Protein AF-A0A7K6HNC8-F1 (afdb_monomer_lite)

Radius of gyration: 17.81 Å; chains: 1; bounding box: 48×38×34 Å

Organism: NCBI:txid243059

Foldseek 3Di:
DAPDFDDDPDDRDDDDHDPVRVVVVVVVVVVPDPDDDDDDDDDDDDDDPDPVVVVVVVCCCCVVPVVDDPPPPDDDD

pLDDT: mean 74.66, std 12.72, range [43.12, 92.5]

Secondary structure (DSSP, 8-state):
--S-----TTS---PPPPHHHHHHHHHHHHHH-S----------------HHHHHHHHHHIIIIIIS----PPPPP-

Structure (mmCIF, N/CA/C/O backbone):
data_AF-A0A7K6HNC8-F1
#
_entry.id   AF-A0A7K6HNC8-F1
#
loop_
_atom_site.group_PDB
_atom_site.id
_atom_site.type_symbol
_atom_site.label_atom_id
_atom_site.label_alt_id
_atom_site.label_comp_id
_atom_site.label_asym_id
_atom_site.label_entity_id
_atom_site.label_seq_id
_atom_site.pdbx_PDB_ins_code
_atom_site.Cartn_x
_atom_site.Cartn_y
_atom_site.Cartn_z
_atom_site.occupancy
_atom_site.B_iso_or_equiv
_atom_site.auth_seq_id
_atom_site.auth_comp_id
_atom_site.auth_asym_id
_atom_site.auth_atom_id
_atom_site.pdbx_PDB_model_num
ATOM 1 N N . PHE A 1 1 ? 11.306 9.221 -4.682 1.00 50.44 1 PHE A N 1
ATOM 2 C CA . PHE A 1 1 ? 12.508 10.073 -4.712 1.00 50.44 1 PHE A CA 1
ATOM 3 C C . PHE A 1 1 ? 12.244 11.219 -5.665 1.00 50.44 1 PHE A C 1
ATOM 5 O O . PHE A 1 1 ? 12.155 10.971 -6.858 1.00 50.44 1 PHE A O 1
ATOM 12 N N . SER A 1 2 ? 12.016 12.432 -5.157 1.00 43.12 2 SER A N 1
ATOM 13 C CA . SER A 1 2 ? 11.868 13.597 -6.035 1.00 43.12 2 SER A CA 1
ATOM 14 C C . SER A 1 2 ? 13.234 14.068 -6.528 1.00 43.12 2 SER A C 1
ATOM 16 O O . SER A 1 2 ? 14.203 14.060 -5.765 1.00 43.12 2 SER A O 1
ATOM 18 N N . ALA A 1 3 ? 13.318 14.529 -7.778 1.00 55.19 3 ALA A N 1
ATOM 19 C CA . ALA A 1 3 ? 14.534 15.150 -8.308 1.00 55.19 3 ALA A CA 1
ATOM 20 C C . ALA A 1 3 ? 14.838 16.518 -7.661 1.00 55.19 3 ALA A C 1
ATOM 22 O O . ALA A 1 3 ? 15.932 17.068 -7.818 1.00 55.19 3 ALA A O 1
ATOM 23 N N . ARG A 1 4 ? 13.882 17.090 -6.918 1.00 52.59 4 ARG A N 1
ATOM 24 C CA . ARG A 1 4 ? 14.039 18.373 -6.232 1.00 52.59 4 ARG A CA 1
ATOM 25 C C . ARG A 1 4 ? 14.634 18.161 -4.843 1.00 52.59 4 ARG A C 1
ATOM 27 O O . ARG A 1 4 ? 13.995 17.604 -3.961 1.00 52.59 4 ARG A O 1
ATOM 34 N N . ARG A 1 5 ? 15.855 18.650 -4.624 1.00 54.94 5 ARG A N 1
ATOM 35 C CA . ARG A 1 5 ? 16.440 18.756 -3.279 1.00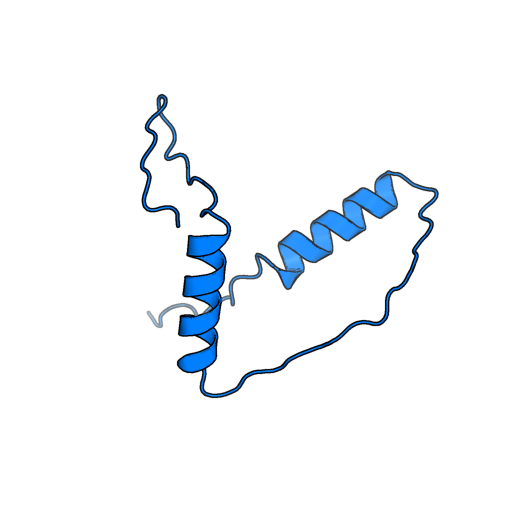 54.94 5 ARG A CA 1
ATOM 36 C C . ARG A 1 5 ? 15.957 20.059 -2.638 1.00 54.94 5 ARG A C 1
ATOM 38 O O . ARG A 1 5 ? 16.282 21.125 -3.154 1.00 54.94 5 ARG A O 1
ATOM 45 N N . SER A 1 6 ? 15.222 19.999 -1.525 1.00 54.72 6 SER A N 1
ATOM 46 C CA . SER A 1 6 ? 15.031 21.169 -0.654 1.00 54.72 6 SER A CA 1
ATOM 47 C C . SER A 1 6 ? 15.738 20.926 0.673 1.00 54.72 6 SER A C 1
ATOM 49 O O . SER A 1 6 ? 15.327 20.066 1.447 1.00 54.72 6 SER A O 1
ATOM 51 N N . ILE A 1 7 ? 16.810 21.672 0.924 1.00 55.94 7 ILE A N 1
ATOM 52 C CA . ILE A 1 7 ? 17.536 21.633 2.191 1.00 55.94 7 ILE A CA 1
ATOM 53 C C . ILE A 1 7 ? 16.915 22.713 3.076 1.00 55.94 7 ILE A C 1
ATOM 55 O O . ILE A 1 7 ? 17.099 23.897 2.810 1.00 55.94 7 ILE A O 1
ATOM 59 N N . TYR A 1 8 ? 16.176 22.307 4.104 1.00 51.09 8 TYR A N 1
ATOM 60 C CA . TYR A 1 8 ? 15.891 23.158 5.256 1.00 51.09 8 TYR A CA 1
ATOM 61 C C . TYR A 1 8 ? 16.469 22.456 6.489 1.00 51.09 8 TYR A C 1
ATOM 63 O O . TYR A 1 8 ? 16.232 21.273 6.697 1.00 51.09 8 TYR A O 1
ATOM 71 N N . GLU A 1 9 ? 17.321 23.200 7.192 1.00 53.25 9 GLU A N 1
ATOM 72 C CA . GLU A 1 9 ? 18.131 22.896 8.380 1.00 53.25 9 GLU A CA 1
ATOM 73 C C . GLU A 1 9 ? 18.026 21.488 9.018 1.00 53.25 9 GLU A C 1
ATOM 75 O O . GLU A 1 9 ? 16.987 21.048 9.503 1.00 53.25 9 GLU A O 1
ATOM 80 N N . SER A 1 10 ? 19.194 20.837 9.086 1.00 57.06 10 SER A N 1
ATOM 81 C CA . SER A 1 10 ? 19.575 19.668 9.903 1.00 57.06 10 SER A CA 1
ATOM 82 C C . SER A 1 10 ? 18.885 18.313 9.692 1.00 57.06 10 SER A C 1
ATOM 84 O O . SER A 1 10 ? 19.345 17.339 10.284 1.00 57.06 10 SER A O 1
ATOM 86 N N . HIS A 1 11 ? 17.902 18.185 8.797 1.00 50.97 11 HIS A N 1
ATOM 87 C CA . HIS A 1 11 ? 17.322 16.882 8.439 1.00 50.97 11 HIS A CA 1
ATOM 88 C C . HIS A 1 11 ? 17.258 16.704 6.916 1.00 50.97 11 HIS A C 1
ATOM 90 O O . HIS A 1 11 ? 16.856 17.614 6.193 1.00 50.97 11 HIS A O 1
ATOM 96 N N . GLU A 1 12 ? 17.659 15.535 6.407 1.00 55.25 12 GLU A N 1
ATOM 97 C CA . GLU A 1 12 ? 17.456 15.183 4.998 1.00 55.25 12 GLU A CA 1
ATOM 98 C C . GLU A 1 12 ? 15.949 15.041 4.745 1.00 55.25 12 GLU A C 1
ATOM 100 O O . GLU A 1 12 ? 15.326 14.035 5.081 1.00 55.25 12 GLU A O 1
ATOM 105 N N . LEU A 1 13 ? 15.331 16.094 4.209 1.00 56.94 13 LEU A N 1
ATOM 106 C CA . LEU A 1 13 ? 13.920 16.072 3.849 1.00 56.94 13 LEU A CA 1
ATOM 107 C C . LEU A 1 13 ? 13.761 15.321 2.524 1.00 56.94 13 LEU A C 1
ATOM 109 O O . LEU A 1 13 ? 14.078 15.841 1.452 1.00 56.94 13 LEU A O 1
ATOM 113 N N . VAL A 1 14 ? 13.243 14.094 2.592 1.00 58.97 14 VAL A N 1
ATOM 114 C CA . VAL A 1 14 ? 12.806 13.358 1.403 1.00 58.97 14 VAL A CA 1
ATOM 115 C C . VAL A 1 14 ? 11.487 13.964 0.937 1.00 58.97 14 VAL A C 1
ATOM 117 O O . VAL A 1 14 ? 10.441 13.760 1.554 1.00 58.97 14 VAL A O 1
ATOM 120 N N . LEU A 1 15 ? 11.526 14.726 -0.156 1.00 68.12 15 LEU A N 1
ATOM 121 C CA . LEU A 1 15 ? 10.300 15.213 -0.776 1.00 68.12 15 LEU A CA 1
ATOM 122 C C . LEU A 1 15 ? 9.555 14.043 -1.437 1.00 68.12 15 LEU A C 1
ATOM 124 O O . LEU A 1 15 ? 10.181 13.254 -2.166 1.00 68.12 15 LEU A O 1
ATOM 128 N N . PRO A 1 16 ? 8.228 13.926 -1.227 1.00 66.00 16 PRO A N 1
ATOM 129 C CA . PRO A 1 16 ? 7.425 13.005 -2.012 1.00 66.00 16 PRO A CA 1
ATOM 130 C C . PRO A 1 16 ? 7.578 13.377 -3.491 1.00 66.00 16 PRO A C 1
ATOM 132 O O . PRO A 1 16 ? 7.577 14.557 -3.845 1.00 66.00 16 PRO A O 1
ATOM 135 N N . GLY A 1 17 ? 7.771 12.367 -4.344 1.00 75.31 17 GLY A N 1
ATOM 136 C CA . GLY A 1 17 ? 7.855 12.580 -5.790 1.00 75.31 17 GLY A CA 1
ATOM 137 C C . GLY A 1 17 ? 6.573 13.221 -6.315 1.00 75.31 17 GLY A C 1
ATOM 138 O O . GLY A 1 17 ? 5.501 13.032 -5.730 1.00 75.31 17 GLY A O 1
ATOM 139 N N . THR A 1 18 ? 6.667 13.981 -7.406 1.00 85.06 18 THR A N 1
ATOM 140 C CA . THR A 1 18 ? 5.455 14.471 -8.073 1.00 85.06 18 THR A CA 1
ATOM 141 C C . THR A 1 18 ? 4.643 13.296 -8.612 1.00 85.06 18 THR A C 1
ATOM 143 O O . THR A 1 18 ? 5.144 12.178 -8.752 1.00 85.06 18 THR A O 1
ATOM 146 N N . ARG A 1 19 ? 3.367 13.536 -8.923 1.00 80.88 19 ARG A N 1
ATOM 147 C CA . ARG A 1 19 ? 2.500 12.499 -9.491 1.00 80.88 19 ARG A CA 1
ATOM 148 C C . ARG A 1 19 ? 3.112 11.896 -10.759 1.00 80.88 19 ARG A C 1
ATOM 150 O O . ARG A 1 19 ? 3.099 10.683 -10.915 1.00 80.88 19 ARG A O 1
ATOM 157 N N . GLU A 1 20 ? 3.688 12.736 -11.609 1.00 86.69 20 GLU A N 1
ATOM 158 C CA . GLU A 1 20 ? 4.332 12.338 -12.859 1.00 86.69 20 GLU A CA 1
ATOM 159 C C . GLU A 1 20 ? 5.590 11.494 -12.599 1.00 86.69 20 GLU A C 1
ATOM 161 O O . GLU A 1 20 ? 5.777 10.463 -13.240 1.00 86.69 20 GLU A O 1
ATOM 166 N N . GLU A 1 21 ? 6.425 11.887 -11.626 1.00 83.94 21 GLU A N 1
ATOM 167 C CA . GLU A 1 21 ? 7.611 11.116 -11.216 1.00 83.94 21 GLU A CA 1
ATOM 168 C C . GLU A 1 21 ? 7.219 9.730 -10.672 1.00 83.94 21 GLU A C 1
ATOM 170 O O . GLU A 1 21 ? 7.873 8.730 -10.969 1.00 83.94 21 GLU A O 1
ATOM 175 N N . LEU A 1 22 ? 6.136 9.655 -9.892 1.00 84.19 22 LEU A 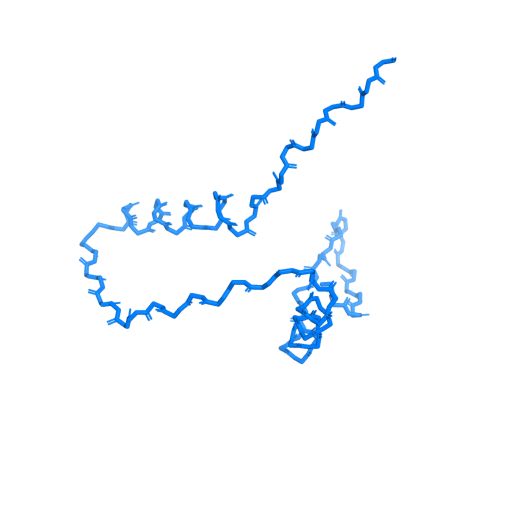N 1
ATOM 176 C CA . LEU A 1 22 ? 5.627 8.399 -9.339 1.00 84.19 22 LEU A CA 1
ATOM 177 C C . LEU A 1 22 ? 5.020 7.497 -10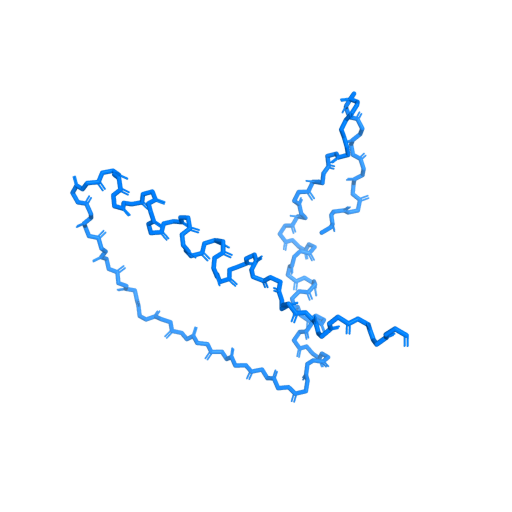.420 1.00 84.19 22 LEU A C 1
ATOM 179 O O . LEU A 1 22 ? 5.276 6.296 -10.415 1.00 84.19 22 LEU A O 1
ATOM 183 N N . GLU A 1 23 ? 4.244 8.052 -11.354 1.00 85.12 23 GLU A N 1
ATOM 184 C CA . GLU A 1 23 ? 3.660 7.294 -12.468 1.00 85.12 23 GLU A CA 1
ATOM 185 C C . GLU A 1 23 ? 4.750 6.709 -13.382 1.00 85.12 23 GLU A C 1
ATOM 187 O O . GLU A 1 23 ? 4.675 5.532 -13.742 1.00 85.12 23 GLU A O 1
ATOM 192 N N . ALA A 1 24 ? 5.796 7.486 -13.689 1.00 87.25 24 ALA A N 1
ATOM 193 C CA . ALA A 1 24 ? 6.948 7.012 -14.457 1.00 87.25 24 ALA A CA 1
ATOM 194 C C . ALA A 1 24 ? 7.680 5.867 -13.738 1.00 87.25 24 ALA A C 1
ATOM 196 O O . ALA A 1 24 ? 7.895 4.803 -14.320 1.00 87.25 24 ALA A O 1
ATOM 197 N N . PHE A 1 25 ? 7.976 6.046 -12.446 1.00 84.44 25 PHE A N 1
ATOM 198 C CA . PHE A 1 25 ? 8.619 5.020 -11.625 1.00 84.44 25 PHE A CA 1
ATOM 199 C C . PHE A 1 25 ? 7.811 3.717 -11.574 1.00 84.44 25 PHE A C 1
ATOM 201 O O . PHE A 1 25 ? 8.373 2.628 -11.707 1.00 84.44 25 PHE A O 1
ATOM 208 N N . VAL A 1 26 ? 6.489 3.809 -11.402 1.00 83.44 26 VAL A N 1
ATOM 209 C CA . VAL A 1 26 ? 5.606 2.635 -11.391 1.00 83.44 26 VAL A CA 1
ATOM 210 C C . VAL A 1 26 ? 5.635 1.929 -12.746 1.00 83.44 26 VAL A C 1
ATOM 212 O O . VAL A 1 26 ? 5.754 0.706 -12.782 1.00 83.44 26 VAL A O 1
ATOM 215 N N . GLY A 1 27 ? 5.575 2.672 -13.854 1.00 87.38 27 GLY A N 1
ATOM 216 C CA . GLY A 1 27 ? 5.640 2.101 -15.201 1.00 87.38 27 GLY A CA 1
ATOM 217 C C . GLY A 1 27 ? 6.934 1.321 -15.457 1.00 87.38 27 GLY A C 1
ATOM 218 O O . GLY A 1 27 ? 6.885 0.177 -15.910 1.00 87.38 27 GLY A O 1
ATOM 219 N N . GLU A 1 28 ? 8.082 1.902 -15.108 1.00 87.19 28 GLU A N 1
ATOM 220 C CA . GLU A 1 28 ? 9.395 1.253 -15.232 1.00 87.19 28 GLU A CA 1
ATOM 221 C C . GLU A 1 28 ? 9.530 0.025 -14.317 1.00 87.19 28 GLU A C 1
ATOM 223 O O . GLU A 1 28 ? 10.018 -1.030 -14.737 1.00 87.19 28 GLU A O 1
ATOM 228 N N . SER A 1 29 ? 9.049 0.130 -13.076 1.00 82.38 29 SER A N 1
ATOM 229 C CA . SER A 1 29 ? 9.100 -0.960 -12.094 1.00 82.38 29 SER A CA 1
ATOM 230 C C . SER A 1 29 ? 8.243 -2.153 -12.519 1.00 82.38 29 SER A C 1
ATOM 232 O O . SER A 1 29 ? 8.676 -3.297 -12.424 1.00 82.38 29 SER A O 1
ATOM 234 N N . LEU A 1 30 ? 7.039 -1.904 -13.040 1.00 84.31 30 LEU A N 1
ATOM 235 C CA . LEU A 1 30 ? 6.160 -2.961 -13.547 1.00 84.31 30 LEU A CA 1
ATOM 236 C C . LEU A 1 30 ? 6.696 -3.583 -14.840 1.00 84.31 30 LEU A C 1
ATOM 238 O O . LEU A 1 30 ? 6.612 -4.796 -15.011 1.00 84.31 30 LEU A O 1
ATOM 242 N N . GLY A 1 31 ? 7.270 -2.776 -15.738 1.00 84.44 31 GLY A N 1
ATOM 243 C CA . GLY A 1 31 ? 7.842 -3.262 -16.997 1.00 84.44 31 GLY A CA 1
ATOM 244 C C . GLY A 1 31 ? 9.093 -4.128 -16.819 1.00 84.44 31 GLY A C 1
ATOM 245 O O . GLY A 1 31 ? 9.383 -4.965 -17.671 1.00 84.44 31 GLY A O 1
ATOM 246 N N . SER A 1 32 ? 9.821 -3.946 -15.715 1.00 84.50 32 SER A N 1
ATOM 247 C CA . SER A 1 32 ? 11.018 -4.725 -15.374 1.00 84.50 32 SER A CA 1
ATOM 248 C C . SER A 1 32 ? 10.740 -5.916 -14.447 1.00 84.50 32 SER A C 1
ATOM 250 O O . SER A 1 32 ? 11.613 -6.768 -14.268 1.00 84.50 32 SER A O 1
ATOM 252 N N . ALA A 1 33 ? 9.536 -6.014 -13.875 1.00 83.25 33 ALA A N 1
ATOM 253 C CA . ALA A 1 33 ? 9.187 -7.077 -12.945 1.00 83.25 33 ALA A CA 1
ATOM 254 C C . ALA A 1 33 ? 8.952 -8.415 -13.677 1.00 83.25 33 ALA A C 1
ATOM 256 O O . ALA A 1 33 ? 8.170 -8.471 -14.628 1.00 83.25 33 ALA A O 1
ATOM 257 N N . PRO A 1 34 ? 9.546 -9.533 -13.211 1.00 85.44 34 PRO A N 1
ATOM 258 C CA . PRO A 1 34 ? 9.323 -10.850 -13.816 1.00 85.44 34 PRO A CA 1
ATOM 259 C C . PRO A 1 34 ? 7.875 -11.334 -13.657 1.00 85.44 34 PRO A C 1
ATOM 261 O O . PRO A 1 34 ? 7.391 -12.122 -14.466 1.00 85.44 34 PRO A O 1
ATOM 264 N N . TRP A 1 35 ? 7.180 -10.854 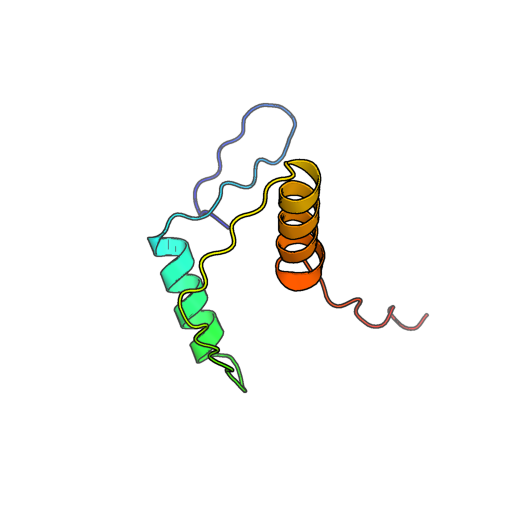-12.622 1.00 85.31 35 TRP A N 1
ATOM 265 C CA . TRP A 1 35 ? 5.781 -11.154 -12.345 1.0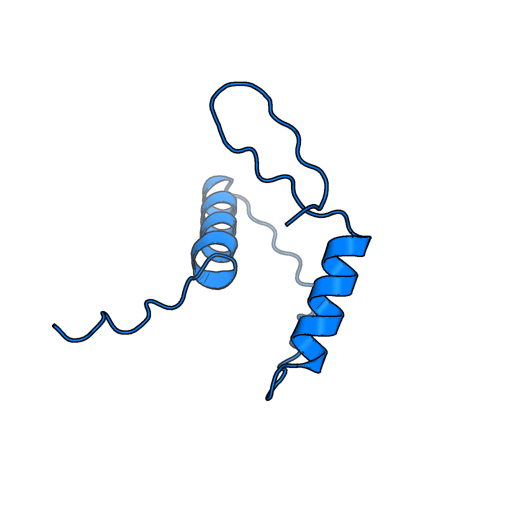0 85.31 35 TRP A CA 1
ATOM 266 C C . TRP A 1 35 ? 5.095 -9.908 -11.801 1.00 85.31 35 TRP A C 1
ATOM 268 O O . TRP A 1 35 ? 5.642 -9.223 -10.940 1.00 85.31 35 TRP A O 1
ATOM 278 N N . THR A 1 36 ? 3.878 -9.644 -12.271 1.00 82.31 36 THR A N 1
ATOM 279 C CA . THR A 1 36 ? 3.041 -8.544 -11.784 1.00 82.31 36 THR A CA 1
ATOM 280 C C . THR A 1 36 ? 1.687 -9.094 -11.354 1.00 82.31 36 THR A C 1
ATOM 282 O O . THR A 1 36 ? 1.043 -9.822 -12.108 1.00 82.31 36 THR A O 1
ATOM 285 N N . LEU A 1 37 ? 1.245 -8.727 -10.149 1.00 82.75 37 LEU A N 1
ATOM 286 C CA . LEU A 1 37 ? -0.086 -9.036 -9.633 1.00 82.75 37 LEU A CA 1
ATOM 287 C C . LEU A 1 37 ? -0.900 -7.743 -9.528 1.00 82.75 37 LEU A C 1
ATOM 289 O O . LEU A 1 37 ? -0.572 -6.862 -8.737 1.00 82.75 37 LEU A O 1
ATOM 293 N N . GLN A 1 38 ? -1.983 -7.647 -10.297 1.00 83.06 38 GLN A N 1
ATOM 294 C CA . GLN A 1 38 ? -2.929 -6.537 -10.209 1.00 83.06 38 GLN A CA 1
ATOM 295 C C . GLN A 1 38 ? -4.164 -6.978 -9.416 1.00 83.06 38 GLN A C 1
ATOM 297 O O . GLN A 1 38 ? -4.906 -7.858 -9.849 1.00 83.06 38 GLN A O 1
ATOM 302 N N . VAL A 1 39 ? -4.397 -6.359 -8.257 1.00 79.50 39 VAL A N 1
ATOM 303 C CA . VAL A 1 39 ? -5.583 -6.611 -7.424 1.00 79.50 39 VAL A CA 1
ATOM 304 C C . VAL A 1 39 ? -6.520 -5.415 -7.527 1.00 79.50 39 VAL A C 1
ATOM 306 O O . VAL A 1 39 ? -6.181 -4.311 -7.108 1.00 79.50 39 VAL A O 1
ATOM 309 N N . THR A 1 40 ? -7.719 -5.623 -8.066 1.00 80.12 40 THR A N 1
ATOM 310 C CA . THR A 1 40 ? -8.780 -4.611 -8.048 1.00 80.12 40 THR A CA 1
ATOM 311 C C . THR A 1 4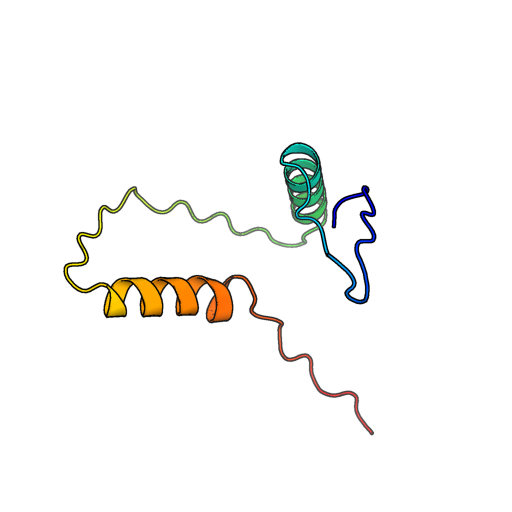0 ? -9.729 -4.912 -6.899 1.00 80.12 40 THR A C 1
ATOM 313 O O . THR A 1 40 ? -10.471 -5.891 -6.935 1.00 80.12 40 THR A O 1
ATOM 316 N N . LEU A 1 41 ? -9.708 -4.074 -5.865 1.00 73.88 41 LEU A N 1
ATOM 317 C CA . LEU A 1 41 ? -10.651 -4.188 -4.758 1.00 73.88 41 LEU A CA 1
ATOM 318 C C . LEU A 1 41 ? -11.973 -3.502 -5.136 1.00 73.88 41 LEU A C 1
ATOM 320 O O . LEU A 1 41 ? -11.949 -2.378 -5.650 1.00 73.88 41 LEU A O 1
ATOM 324 N N . PRO A 1 42 ? -13.137 -4.129 -4.889 1.00 80.56 42 PRO A N 1
ATOM 325 C CA . PRO A 1 42 ? -14.415 -3.450 -5.048 1.00 80.56 42 PRO A CA 1
ATOM 326 C C . PRO A 1 42 ? -14.480 -2.247 -4.097 1.00 80.56 42 PRO A C 1
ATOM 328 O O . PRO A 1 42 ? -13.927 -2.288 -2.996 1.00 80.56 42 PRO A O 1
ATOM 331 N N . ARG A 1 43 ? -15.172 -1.171 -4.502 1.00 77.00 43 ARG A N 1
ATOM 332 C CA . ARG A 1 43 ? -15.410 -0.010 -3.627 1.00 77.00 43 ARG A CA 1
ATOM 333 C C . ARG A 1 43 ? -16.191 -0.460 -2.392 1.00 77.00 43 ARG A C 1
ATOM 335 O O . ARG A 1 43 ? -17.410 -0.603 -2.439 1.00 77.00 43 ARG A O 1
ATOM 342 N N . ALA A 1 44 ? -15.479 -0.663 -1.291 1.00 76.25 44 ALA A N 1
ATOM 343 C CA . ALA A 1 44 ? -16.054 -0.940 0.012 1.00 76.25 44 ALA A CA 1
ATOM 344 C C . ALA A 1 44 ? -16.178 0.372 0.795 1.00 76.25 44 ALA A C 1
ATOM 346 O O . ALA A 1 44 ? -15.225 1.143 0.884 1.00 76.25 44 ALA A O 1
ATOM 347 N N . HIS A 1 45 ? -17.356 0.623 1.364 1.00 77.50 45 HIS A N 1
ATOM 348 C CA . HIS A 1 45 ? -17.557 1.720 2.306 1.00 77.50 45 HIS A CA 1
ATOM 349 C C . HIS A 1 45 ? -17.529 1.131 3.717 1.00 77.50 45 HIS A C 1
ATOM 351 O O . HIS A 1 45 ? -18.376 0.312 4.067 1.00 77.50 45 HIS A O 1
ATOM 357 N N . LEU A 1 46 ? -16.531 1.523 4.507 1.00 73.75 46 LEU A N 1
ATOM 358 C CA . LEU A 1 46 ? -16.386 1.143 5.910 1.00 73.75 46 LEU A CA 1
ATOM 359 C C . LEU A 1 46 ? -16.760 2.342 6.781 1.00 73.75 46 LEU A C 1
ATOM 361 O O . LEU A 1 46 ? -16.075 3.362 6.769 1.00 73.75 46 LEU A O 1
ATOM 365 N N . SER A 1 47 ? -17.842 2.218 7.547 1.00 79.75 47 SER A N 1
ATOM 366 C CA . SER A 1 47 ? -18.202 3.192 8.579 1.00 79.75 47 SER A CA 1
ATOM 367 C C . SER A 1 47 ? -17.559 2.772 9.894 1.00 79.75 47 SER A C 1
ATOM 369 O O . SER A 1 47 ? -18.038 1.864 10.569 1.00 79.75 47 SER A O 1
ATOM 371 N N . LEU A 1 48 ? -16.447 3.413 10.244 1.00 80.19 48 LEU A N 1
ATOM 372 C CA . LEU A 1 48 ? -15.762 3.181 11.512 1.00 80.19 48 LEU A CA 1
ATOM 373 C C . LEU A 1 48 ? -16.252 4.210 12.532 1.00 80.19 48 LEU A C 1
ATOM 375 O O . LEU A 1 48 ? -16.078 5.409 12.341 1.00 80.19 48 LEU A O 1
ATOM 379 N N . SER A 1 49 ? -16.873 3.741 13.613 1.00 81.31 49 SER A N 1
ATOM 380 C CA . SER A 1 49 ? -17.403 4.611 14.673 1.00 81.31 49 SER A CA 1
ATOM 381 C C . SER A 1 49 ? -16.344 5.036 15.698 1.00 81.31 49 SER A C 1
ATOM 383 O O . SER A 1 49 ? -16.578 5.973 16.452 1.00 81.31 49 SER A O 1
ATOM 385 N N . SER A 1 50 ? -15.195 4.351 15.738 1.00 86.38 50 SER A N 1
ATOM 386 C CA . SER A 1 50 ? -14.091 4.623 16.668 1.00 86.38 50 SER A CA 1
ATOM 387 C C . SER A 1 50 ? -12.895 5.230 15.921 1.00 86.38 50 SER A C 1
ATOM 389 O O . SER A 1 50 ? -12.363 4.590 15.002 1.00 86.38 50 SER A O 1
ATOM 391 N N . PRO A 1 51 ? -12.437 6.429 16.324 1.00 85.62 51 PRO A N 1
ATOM 392 C CA . PRO A 1 51 ? -11.206 7.032 15.815 1.00 85.62 51 PRO A CA 1
ATOM 393 C C . PRO A 1 51 ? -9.974 6.138 16.020 1.00 85.62 51 PRO A C 1
ATOM 395 O O . PRO A 1 51 ? -9.103 6.062 15.155 1.00 85.62 51 PRO A O 1
ATOM 398 N N . GLU A 1 52 ? -9.920 5.406 17.133 1.00 92.50 52 GLU A N 1
ATOM 399 C CA . GLU A 1 52 ? -8.809 4.519 17.488 1.00 92.50 52 GLU A CA 1
ATOM 400 C C . GLU A 1 52 ? -8.716 3.334 16.523 1.00 92.50 52 GLU A C 1
ATOM 402 O O . GLU A 1 52 ? -7.621 2.919 16.136 1.00 92.50 52 GLU A O 1
ATOM 407 N N . LEU A 1 53 ? -9.865 2.792 16.105 1.00 87.44 53 LEU A N 1
ATOM 408 C CA . LEU A 1 53 ? -9.914 1.722 15.114 1.00 87.44 53 LEU A CA 1
ATOM 409 C C . LEU A 1 53 ? -9.418 2.213 13.752 1.00 87.44 53 LEU A C 1
ATOM 411 O O . LEU A 1 53 ? -8.619 1.521 13.124 1.00 87.44 53 LEU A O 1
ATOM 415 N N . LEU A 1 54 ? -9.837 3.409 13.325 1.00 89.06 54 LEU A N 1
ATOM 416 C CA . LEU A 1 54 ? -9.358 4.019 12.083 1.00 89.06 54 LEU A CA 1
ATOM 417 C C . LEU A 1 54 ? -7.837 4.210 12.115 1.00 89.06 54 LEU A C 1
ATOM 419 O O . LEU A 1 54 ? -7.151 3.813 11.175 1.00 89.06 54 LEU A O 1
ATOM 423 N N . GLN A 1 55 ? -7.305 4.754 13.211 1.00 88.56 55 GLN A N 1
ATOM 424 C CA . GLN A 1 55 ? -5.869 4.972 13.370 1.00 88.56 55 GLN A CA 1
ATOM 425 C C . GLN A 1 55 ? -5.084 3.657 13.320 1.00 88.56 55 GLN A C 1
ATOM 427 O O . GLN A 1 55 ? -4.076 3.559 12.620 1.00 88.56 55 GLN A O 1
ATOM 432 N N . ARG A 1 56 ? -5.552 2.619 14.023 1.00 90.50 56 ARG A N 1
ATOM 433 C CA . ARG A 1 56 ? -4.917 1.294 13.986 1.00 90.50 56 ARG A CA 1
ATOM 434 C C . ARG A 1 56 ? -4.950 0.694 12.587 1.00 90.50 56 ARG A C 1
ATOM 436 O O . ARG A 1 56 ? -3.935 0.167 12.144 1.00 90.50 56 ARG A O 1
ATOM 443 N N . LEU A 1 57 ? -6.085 0.781 11.893 1.00 87.38 57 LEU A N 1
ATOM 444 C CA . LEU A 1 57 ? -6.222 0.246 10.539 1.00 87.38 57 LEU A CA 1
ATOM 445 C C . LEU A 1 57 ? -5.263 0.951 9.573 1.00 87.38 57 LEU A C 1
ATOM 447 O O . LEU A 1 57 ? -4.534 0.291 8.837 1.00 87.38 57 LEU A O 1
ATOM 451 N N . TYR A 1 58 ? -5.221 2.284 9.633 1.00 86.19 58 TYR A N 1
ATOM 452 C CA . TYR A 1 58 ? -4.314 3.105 8.839 1.00 86.19 58 TYR A CA 1
ATOM 453 C C . TYR A 1 58 ? -2.849 2.741 9.099 1.00 86.19 58 TYR A C 1
ATOM 455 O O . TYR A 1 58 ? -2.091 2.525 8.155 1.00 86.19 58 TYR A O 1
ATOM 463 N N . ASN A 1 59 ? -2.456 2.620 10.369 1.00 87.69 59 ASN A N 1
ATOM 464 C CA . ASN A 1 59 ? -1.085 2.277 10.735 1.00 87.69 59 ASN A CA 1
ATOM 465 C C . ASN A 1 59 ? -0.698 0.879 10.254 1.00 87.69 59 ASN A C 1
ATOM 467 O O . ASN A 1 59 ? 0.405 0.711 9.755 1.00 87.69 59 ASN A O 1
ATOM 471 N N . ARG A 1 60 ? -1.592 -0.111 10.355 1.00 87.75 60 ARG A N 1
ATOM 472 C CA . ARG A 1 60 ? -1.308 -1.467 9.863 1.00 87.75 60 ARG A CA 1
ATOM 473 C C . ARG A 1 60 ? -1.171 -1.517 8.350 1.00 87.75 60 ARG A C 1
ATOM 475 O O . ARG A 1 60 ? -0.242 -2.131 7.855 1.00 87.75 60 ARG A O 1
ATOM 482 N N . ILE A 1 61 ? -2.053 -0.848 7.608 1.00 84.31 61 ILE A N 1
ATOM 483 C CA . ILE A 1 61 ? -1.940 -0.805 6.144 1.00 84.31 61 ILE A CA 1
ATOM 484 C C . ILE A 1 61 ? -0.619 -0.145 5.736 1.00 84.31 61 ILE A C 1
ATOM 486 O O . ILE A 1 61 ? 0.103 -0.685 4.906 1.00 84.31 61 ILE A O 1
ATOM 490 N N . ASN A 1 62 ? -0.270 0.994 6.334 1.00 82.69 62 ASN A N 1
ATOM 491 C CA . ASN A 1 62 ? 0.965 1.678 5.964 1.00 82.69 62 ASN A CA 1
ATOM 492 C C . ASN A 1 62 ? 2.210 0.912 6.414 1.00 82.69 62 ASN A C 1
ATOM 494 O O . ASN A 1 62 ? 3.086 0.671 5.598 1.00 82.69 62 ASN A O 1
ATOM 498 N N . ASN A 1 63 ? 2.288 0.494 7.674 1.00 84.31 63 ASN A N 1
ATOM 499 C CA . ASN A 1 63 ? 3.514 -0.083 8.224 1.00 84.31 63 ASN A CA 1
ATOM 500 C C . ASN A 1 63 ? 3.695 -1.561 7.857 1.00 84.31 63 ASN A C 1
ATOM 502 O O . ASN A 1 63 ? 4.811 -1.967 7.554 1.00 84.31 63 ASN A O 1
ATOM 506 N N . ASP A 1 64 ? 2.618 -2.354 7.862 1.00 81.38 64 ASP A N 1
ATOM 507 C CA . ASP A 1 64 ? 2.709 -3.804 7.641 1.00 81.38 64 ASP A CA 1
ATOM 508 C C . ASP A 1 64 ? 2.662 -4.170 6.147 1.00 81.38 64 ASP A C 1
ATOM 510 O O . ASP A 1 64 ? 3.087 -5.263 5.787 1.00 81.38 64 ASP A O 1
ATOM 514 N N . LEU A 1 65 ? 2.106 -3.309 5.278 1.00 72.56 65 LEU A N 1
ATOM 515 C CA . LEU A 1 65 ? 1.979 -3.595 3.840 1.00 72.56 65 LEU A CA 1
ATOM 516 C C . LEU A 1 65 ? 2.794 -2.636 2.972 1.00 72.56 65 LEU A C 1
ATOM 518 O O . LEU A 1 65 ? 3.534 -3.089 2.106 1.00 72.56 65 LEU A O 1
ATOM 522 N N . LEU A 1 66 ? 2.639 -1.321 3.160 1.00 71.62 66 LEU A N 1
ATOM 523 C CA . LEU A 1 66 ? 3.218 -0.328 2.241 1.00 71.62 66 LEU A CA 1
ATOM 524 C C . LEU A 1 66 ? 4.679 0.022 2.550 1.00 71.62 66 LEU A C 1
ATOM 526 O O . LEU A 1 66 ? 5.423 0.374 1.640 1.00 71.62 66 LEU A O 1
ATOM 530 N N . LEU A 1 67 ? 5.080 -0.065 3.816 1.00 74.19 67 LEU A N 1
ATOM 531 C CA . LEU A 1 67 ? 6.436 0.197 4.310 1.00 74.19 67 LEU A CA 1
ATOM 532 C C . LEU A 1 67 ? 7.128 -1.086 4.781 1.00 74.19 67 LEU A C 1
ATOM 534 O O . LEU A 1 67 ? 8.150 -1.024 5.462 1.00 74.19 67 LEU A O 1
ATOM 538 N N . TRP A 1 68 ? 6.557 -2.244 4.447 1.00 68.25 68 TRP A N 1
ATOM 539 C CA . TRP A 1 68 ? 7.168 -3.522 4.755 1.00 68.25 68 TRP A CA 1
ATOM 540 C C . TRP A 1 68 ? 8.429 -3.698 3.913 1.00 68.25 68 TRP A C 1
ATOM 542 O O . TRP A 1 68 ? 8.360 -3.933 2.708 1.00 68.25 68 TRP A O 1
ATOM 552 N N . ASP A 1 69 ? 9.580 -3.570 4.564 1.00 64.88 69 ASP A N 1
ATOM 553 C CA . ASP A 1 69 ? 10.857 -3.971 3.994 1.00 64.88 69 ASP A CA 1
ATOM 554 C C . ASP A 1 69 ? 11.015 -5.480 4.234 1.00 64.88 69 ASP A C 1
ATOM 556 O O . ASP A 1 69 ? 10.887 -5.924 5.387 1.00 64.88 69 ASP A O 1
ATOM 560 N N . PRO A 1 70 ? 11.230 -6.313 3.198 1.00 61.72 70 PRO A N 1
ATOM 561 C CA . PRO A 1 70 ? 11.575 -7.704 3.424 1.00 61.72 70 PRO A CA 1
ATOM 562 C C . PRO A 1 70 ? 12.797 -7.745 4.339 1.00 61.72 70 PRO A C 1
ATOM 564 O O . PRO A 1 70 ? 13.850 -7.213 3.998 1.00 61.72 70 PRO A O 1
ATOM 567 N N . ALA A 1 71 ? 12.666 -8.389 5.501 1.00 62.00 71 ALA A N 1
ATOM 568 C CA . ALA A 1 71 ? 13.810 -8.712 6.341 1.00 62.00 71 ALA A CA 1
ATOM 569 C C . ALA A 1 71 ? 14.707 -9.665 5.539 1.00 62.00 71 ALA A C 1
ATOM 571 O O . ALA A 1 71 ? 14.520 -10.883 5.558 1.00 62.00 71 ALA A O 1
ATOM 572 N N . GLY A 1 72 ? 15.606 -9.091 4.737 1.00 62.78 72 GLY A N 1
ATOM 573 C CA . GLY A 1 72 ? 16.554 -9.834 3.930 1.00 62.78 72 GLY A CA 1
ATOM 574 C C . GLY A 1 72 ? 17.362 -10.756 4.840 1.00 62.78 72 GLY A C 1
ATOM 575 O O . GLY A 1 72 ? 17.596 -10.405 6.002 1.00 62.78 72 GLY A O 1
ATOM 576 N N . PRO A 1 73 ? 17.763 -11.946 4.360 1.00 59.50 73 PRO A N 1
ATOM 577 C CA . PRO A 1 73 ? 18.615 -12.820 5.151 1.00 59.50 73 PRO A CA 1
ATOM 578 C C . PRO A 1 73 ? 19.834 -12.014 5.605 1.00 59.50 73 PRO A C 1
ATOM 580 O O . PRO A 1 73 ? 20.475 -11.351 4.786 1.00 59.50 73 PRO A O 1
ATOM 583 N N . ALA A 1 74 ? 20.110 -12.029 6.912 1.00 61.88 74 ALA A N 1
ATOM 584 C CA . ALA A 1 74 ? 21.309 -11.401 7.445 1.00 61.88 74 ALA A CA 1
ATOM 585 C C . ALA A 1 74 ? 22.527 -11.923 6.656 1.00 61.88 74 ALA A C 1
ATOM 587 O O . ALA A 1 74 ? 22.546 -13.115 6.317 1.00 61.88 74 ALA A O 1
ATOM 588 N N . PRO A 1 75 ? 23.511 -11.067 6.323 1.00 62.25 75 PRO A N 1
ATOM 589 C CA . PRO A 1 75 ? 24.715 -11.527 5.647 1.00 62.25 75 PRO A CA 1
ATOM 590 C C . PRO A 1 75 ? 25.340 -12.675 6.456 1.00 62.25 75 PRO A C 1
ATOM 592 O O . PRO A 1 75 ? 25.384 -12.569 7.684 1.00 62.25 75 PRO A O 1
ATOM 595 N N . PRO A 1 76 ? 25.788 -13.769 5.816 1.00 68.44 76 PRO A N 1
ATOM 596 C CA . PRO A 1 76 ? 26.580 -14.770 6.519 1.00 68.44 76 PRO A CA 1
ATOM 597 C C . PRO A 1 76 ? 27.877 -14.119 7.034 1.00 68.44 76 PRO A C 1
ATOM 599 O O . PRO A 1 76 ? 28.473 -13.316 6.312 1.00 68.44 76 PRO A O 1
ATOM 602 N N . GLU A 1 77 ? 28.256 -14.436 8.279 1.00 63.72 77 GLU A N 1
ATOM 603 C CA . GLU A 1 77 ? 29.526 -14.020 8.910 1.00 63.72 77 GLU A CA 1
ATOM 604 C C . GLU A 1 77 ? 30.762 -14.486 8.127 1.00 63.72 77 GLU A C 1
ATOM 606 O O . GLU A 1 77 ? 30.739 -15.617 7.581 1.00 63.72 77 GLU A O 1
#

Sequence (77 aa):
FSARRSIYESHELVLPGTREELEAFVGESLGSAPWTLQVTLPRAHLSLSSPELLQRLYNRINNDLLLWDPAGPAPPE